Protein AF-K6C3D6-F1 (afdb_monomer)

Structure (mmCIF, N/CA/C/O backbone):
data_AF-K6C3D6-F1
#
_entry.id   AF-K6C3D6-F1
#
loop_
_atom_site.group_PDB
_atom_site.id
_atom_site.type_symbol
_atom_site.label_atom_id
_atom_site.label_alt_id
_atom_site.label_comp_id
_atom_site.label_asym_id
_atom_site.label_entity_id
_atom_site.label_seq_id
_atom_site.pdbx_PDB_ins_code
_atom_site.Cartn_x
_atom_site.Cartn_y
_atom_site.Cartn_z
_atom_site.occupancy
_atom_site.B_iso_or_equiv
_atom_site.auth_seq_id
_atom_site.auth_comp_id
_atom_site.auth_asym_id
_atom_site.auth_atom_id
_atom_site.pdbx_PDB_model_num
ATOM 1 N N . MET A 1 1 ? -13.069 -6.476 24.199 1.00 72.06 1 MET A N 1
ATOM 2 C CA . MET A 1 1 ? -12.020 -5.449 24.361 1.00 72.06 1 MET A CA 1
ATOM 3 C C . MET A 1 1 ? -11.429 -5.261 22.984 1.00 72.06 1 MET A C 1
ATOM 5 O O . MET A 1 1 ? -11.089 -6.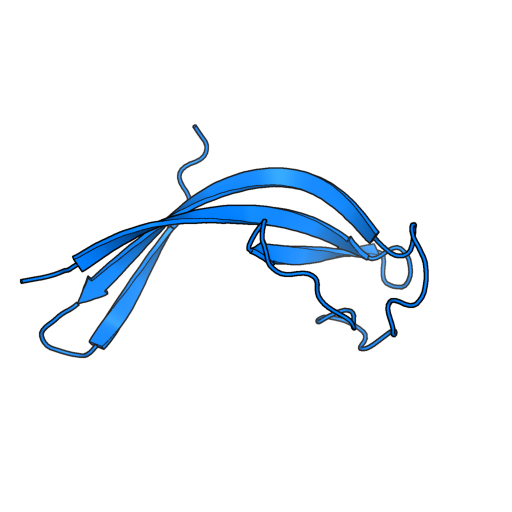271 22.376 1.00 72.06 1 MET A O 1
ATOM 9 N N . ASN A 1 2 ? -11.420 -4.038 22.459 1.00 80.69 2 ASN A N 1
ATOM 10 C CA . ASN A 1 2 ? -10.887 -3.797 21.118 1.00 80.69 2 ASN A CA 1
ATOM 11 C C . ASN A 1 2 ? -9.380 -4.066 21.118 1.00 80.69 2 ASN A C 1
ATOM 13 O O . ASN A 1 2 ? -8.723 -3.938 22.155 1.00 80.69 2 ASN A O 1
ATOM 17 N N . SER A 1 3 ? -8.861 -4.523 19.983 1.00 81.12 3 SER A N 1
ATOM 18 C CA . SER A 1 3 ? -7.436 -4.794 19.815 1.00 81.12 3 SER A CA 1
ATOM 19 C C . SER A 1 3 ? -6.860 -3.790 18.835 1.00 81.12 3 SER A C 1
ATOM 21 O O . SER A 1 3 ? -7.359 -3.687 17.717 1.00 81.12 3 SER A O 1
ATOM 23 N N . ASN A 1 4 ? -5.803 -3.100 19.259 1.00 84.19 4 ASN A N 1
ATOM 24 C CA . ASN A 1 4 ? -5.056 -2.182 18.411 1.00 84.19 4 ASN A CA 1
ATOM 25 C C . ASN A 1 4 ? -3.743 -2.836 17.984 1.00 84.19 4 ASN A C 1
ATOM 27 O O . ASN A 1 4 ? -3.040 -3.468 18.788 1.00 84.19 4 ASN A O 1
ATOM 31 N N . ARG A 1 5 ? -3.424 -2.696 16.701 1.00 84.62 5 ARG A N 1
ATOM 32 C CA . ARG A 1 5 ? -2.180 -3.168 16.099 1.00 84.62 5 ARG A CA 1
ATOM 33 C C . ARG A 1 5 ? -1.652 -2.105 15.151 1.00 84.62 5 ARG A C 1
ATOM 35 O O . ARG A 1 5 ? -2.384 -1.637 14.287 1.00 84.62 5 ARG A O 1
ATOM 42 N N . THR A 1 6 ? -0.380 -1.767 15.299 1.00 86.50 6 THR A N 1
ATOM 43 C CA . THR A 1 6 ? 0.329 -0.907 14.352 1.00 86.50 6 THR A CA 1
ATOM 44 C C . THR A 1 6 ? 0.973 -1.772 13.277 1.00 86.50 6 THR A C 1
ATOM 46 O O . THR A 1 6 ? 1.628 -2.768 13.595 1.00 86.50 6 THR A O 1
ATOM 49 N N . PHE A 1 7 ? 0.790 -1.397 12.017 1.00 85.44 7 PHE A N 1
ATOM 50 C CA . PHE A 1 7 ? 1.407 -2.033 10.860 1.00 85.44 7 PHE A CA 1
ATOM 51 C C . PHE A 1 7 ? 2.161 -0.990 10.047 1.00 85.44 7 PHE A C 1
ATOM 53 O O . PHE A 1 7 ? 1.621 0.076 9.777 1.00 85.44 7 PHE A O 1
ATOM 60 N N . SER A 1 8 ? 3.366 -1.322 9.595 1.00 88.56 8 SER A N 1
ATOM 61 C CA . SER A 1 8 ? 4.070 -0.502 8.610 1.00 88.56 8 SER A CA 1
ATOM 62 C C . SER A 1 8 ? 3.622 -0.891 7.203 1.00 88.56 8 SER A C 1
ATOM 64 O O . SER A 1 8 ? 3.737 -2.058 6.807 1.00 88.56 8 SER A O 1
ATOM 66 N N . ILE A 1 9 ? 3.138 0.085 6.445 1.00 90.12 9 ILE A N 1
ATOM 67 C CA . ILE A 1 9 ? 2.800 -0.051 5.029 1.00 90.12 9 ILE A CA 1
ATOM 68 C C . ILE A 1 9 ? 3.760 0.779 4.180 1.00 90.12 9 ILE A C 1
ATOM 70 O O . ILE A 1 9 ? 4.218 1.845 4.588 1.00 90.12 9 ILE A O 1
ATOM 74 N N . SER A 1 10 ? 4.071 0.283 2.994 1.00 90.56 10 SER A N 1
ATOM 75 C CA . SER A 1 10 ? 4.821 1.000 1.975 1.00 90.56 10 SER A CA 1
ATOM 76 C C . SER A 1 10 ? 3.832 1.605 0.988 1.00 90.56 10 SER A C 1
ATOM 78 O O . SER A 1 10 ? 2.935 0.916 0.496 1.00 90.56 10 SER A O 1
ATOM 80 N N . LYS A 1 11 ? 3.984 2.901 0.717 1.00 90.88 11 LYS A N 1
ATOM 81 C CA . LYS A 1 11 ? 3.316 3.567 -0.395 1.00 90.88 11 LYS A CA 1
ATOM 82 C C . LYS A 1 11 ? 4.198 3.395 -1.626 1.00 90.88 11 LYS A C 1
ATOM 84 O O . LYS A 1 11 ? 5.312 3.919 -1.674 1.00 90.88 11 LYS A O 1
ATOM 89 N N . SER A 1 12 ? 3.699 2.650 -2.600 1.00 91.81 12 SER A N 1
ATOM 90 C CA . SER A 1 12 ? 4.432 2.240 -3.795 1.00 91.81 12 SER A CA 1
ATOM 91 C C . SER A 1 12 ? 3.753 2.791 -5.049 1.00 91.81 12 SER A C 1
ATOM 93 O O . SER A 1 12 ? 2.536 2.969 -5.090 1.00 91.81 12 SER A O 1
ATOM 95 N N . HIS A 1 13 ? 4.526 3.033 -6.105 1.00 94.00 13 HIS A N 1
ATOM 96 C CA . HIS A 1 13 ? 4.009 3.394 -7.429 1.00 94.00 13 HIS A CA 1
ATOM 97 C C . HIS A 1 13 ? 4.366 2.323 -8.442 1.00 94.00 13 HIS A C 1
ATOM 99 O O . HIS A 1 13 ? 5.501 1.854 -8.485 1.00 94.00 13 HIS A O 1
ATOM 105 N N . CYS A 1 14 ? 3.398 1.956 -9.279 1.00 93.31 14 CYS A N 1
ATOM 106 C CA . CYS A 1 14 ? 3.619 1.000 -10.357 1.00 93.31 14 CYS A CA 1
ATOM 107 C C . CYS A 1 14 ? 4.126 1.711 -11.615 1.00 93.31 14 CYS A C 1
ATOM 109 O O . CYS A 1 14 ? 3.446 2.592 -12.140 1.00 93.31 14 CYS A O 1
ATOM 111 N N . ASN A 1 15 ? 5.259 1.276 -12.166 1.00 93.06 15 ASN A N 1
ATOM 112 C CA . ASN A 1 15 ? 5.851 1.896 -13.354 1.00 93.06 15 ASN A CA 1
ATOM 113 C C . ASN A 1 15 ? 5.089 1.604 -14.659 1.00 93.06 15 ASN A C 1
ATOM 115 O O . ASN A 1 15 ? 5.286 2.313 -15.641 1.00 93.06 15 ASN A O 1
ATOM 119 N N . TYR A 1 16 ? 4.187 0.615 -14.674 1.00 92.06 16 TYR A N 1
ATOM 120 C CA . TYR A 1 16 ? 3.357 0.295 -15.844 1.00 92.06 16 TYR A CA 1
ATOM 121 C C . TYR A 1 16 ? 2.140 1.209 -15.997 1.00 92.06 16 TYR A C 1
ATOM 123 O O . TYR A 1 16 ? 1.786 1.594 -17.109 1.00 92.06 16 TYR A O 1
ATOM 131 N N . CYS A 1 17 ? 1.448 1.510 -14.893 1.00 94.56 17 CYS A N 1
ATOM 132 C CA . CYS A 1 17 ? 0.211 2.299 -14.922 1.00 94.56 17 CYS A CA 1
ATOM 133 C C . CYS A 1 17 ? 0.317 3.655 -14.221 1.00 94.56 17 CYS A C 1
ATOM 135 O O . CYS A 1 17 ? -0.654 4.410 -14.244 1.00 94.56 17 CYS A O 1
ATOM 137 N N . HIS A 1 18 ? 1.463 3.954 -13.603 1.00 93.12 18 HIS A N 1
ATOM 138 C CA . HIS A 1 18 ? 1.745 5.190 -12.867 1.00 93.12 18 HIS A CA 1
ATOM 139 C C . HIS A 1 18 ? 0.732 5.505 -11.755 1.00 93.12 18 HIS A C 1
ATOM 141 O O . HIS A 1 18 ? 0.514 6.665 -11.415 1.00 93.12 18 HIS A O 1
ATOM 147 N N . LYS A 1 19 ? 0.082 4.474 -11.203 1.00 94.81 19 LYS A N 1
ATOM 148 C CA . LYS A 1 19 ? -0.839 4.602 -10.070 1.00 94.81 19 LYS A CA 1
ATOM 149 C C . LYS A 1 19 ? -0.163 4.177 -8.775 1.00 94.81 19 LYS A C 1
ATOM 151 O O . LYS A 1 19 ? 0.596 3.202 -8.759 1.00 94.81 19 LYS A O 1
ATOM 156 N N . GLU A 1 20 ? -0.525 4.871 -7.702 1.00 93.88 20 GLU A N 1
ATOM 157 C CA . GLU A 1 20 ? -0.140 4.509 -6.343 1.00 93.88 20 GLU A CA 1
ATOM 158 C C . GLU A 1 20 ? -0.905 3.279 -5.840 1.00 93.88 20 GLU A C 1
ATOM 160 O O . GLU A 1 20 ? -2.045 3.005 -6.239 1.00 93.88 20 GLU A O 1
ATOM 165 N N . PHE A 1 21 ? -0.261 2.529 -4.956 1.00 91.50 21 PHE A N 1
ATOM 166 C CA . PHE A 1 21 ? -0.855 1.455 -4.178 1.00 91.50 21 PHE A CA 1
ATOM 167 C C . PHE A 1 21 ? -0.130 1.310 -2.837 1.00 91.50 21 PHE A C 1
ATOM 169 O O . PHE A 1 21 ? 0.952 1.859 -2.634 1.00 91.50 21 PHE A O 1
ATOM 176 N N . TYR A 1 22 ? -0.743 0.570 -1.918 1.00 89.25 22 TYR A N 1
ATOM 177 C CA . TYR A 1 22 ? -0.213 0.344 -0.579 1.00 89.25 22 TYR A CA 1
ATOM 178 C C . TYR A 1 22 ? -0.043 -1.152 -0.348 1.00 89.25 22 TYR A C 1
ATOM 180 O O . TYR A 1 22 ? -0.931 -1.939 -0.681 1.00 89.25 22 TYR A O 1
ATOM 188 N N . GLU A 1 23 ? 1.076 -1.537 0.247 1.00 89.38 23 GLU A N 1
ATOM 189 C CA . GLU A 1 23 ? 1.355 -2.919 0.637 1.00 89.38 23 GLU A CA 1
ATOM 190 C C . GLU A 1 23 ? 1.989 -2.963 2.025 1.00 89.38 23 GLU A C 1
ATOM 192 O O . GLU A 1 23 ? 2.576 -1.985 2.483 1.00 89.38 23 GLU A O 1
ATOM 197 N N . PHE A 1 24 ? 1.853 -4.078 2.741 1.00 88.69 24 PHE A N 1
ATOM 198 C CA . PHE A 1 24 ? 2.547 -4.216 4.019 1.00 88.69 24 PHE A CA 1
ATOM 199 C C . PHE A 1 24 ? 4.049 -4.323 3.774 1.00 88.69 24 PHE A C 1
ATOM 201 O O . PHE A 1 24 ? 4.477 -5.084 2.918 1.00 88.69 24 PHE A O 1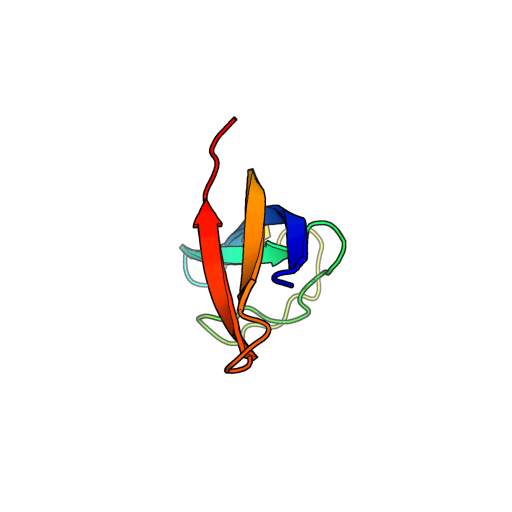
ATOM 208 N N . LYS A 1 25 ? 4.866 -3.654 4.590 1.00 83.50 25 LYS A N 1
ATOM 209 C CA . LYS A 1 25 ? 6.332 -3.606 4.422 1.00 83.50 25 LYS A CA 1
ATOM 210 C C . LYS A 1 25 ? 7.015 -4.986 4.367 1.00 83.50 25 LYS A C 1
ATOM 212 O O . LYS A 1 25 ? 8.124 -5.118 3.862 1.00 83.50 25 LYS A O 1
ATOM 217 N N . HIS A 1 26 ? 6.375 -6.011 4.929 1.00 81.81 26 HIS A N 1
ATOM 218 C CA . HIS A 1 26 ? 6.865 -7.394 4.959 1.00 81.81 26 HIS A CA 1
ATOM 219 C C . HIS A 1 26 ? 6.124 -8.322 3.987 1.00 81.81 26 HIS A C 1
ATOM 221 O O . HIS A 1 26 ? 6.187 -9.542 4.132 1.00 81.81 26 HIS A O 1
ATOM 227 N N . TYR A 1 27 ? 5.391 -7.754 3.034 1.00 84.31 27 TYR A N 1
ATOM 228 C CA . TYR A 1 27 ? 4.611 -8.476 2.047 1.00 84.31 27 TYR A CA 1
ATOM 229 C C . TYR A 1 27 ? 4.854 -7.869 0.670 1.00 84.31 27 TYR A C 1
ATOM 231 O O . TYR A 1 27 ? 4.523 -6.713 0.440 1.00 84.31 27 TYR A O 1
ATOM 239 N N . GLU A 1 28 ? 5.415 -8.661 -0.237 1.00 81.44 28 GLU A N 1
ATOM 240 C CA . GLU A 1 28 ? 5.644 -8.246 -1.618 1.00 81.44 28 GLU A CA 1
ATOM 241 C C . GLU A 1 28 ? 4.493 -8.747 -2.491 1.00 81.44 28 GLU A C 1
ATOM 243 O O . GLU A 1 28 ? 4.147 -9.935 -2.482 1.00 81.44 28 GLU A O 1
ATOM 248 N N . LEU A 1 29 ? 3.878 -7.835 -3.241 1.00 87.06 29 LEU A N 1
ATOM 249 C CA . LEU A 1 29 ? 2.910 -8.203 -4.265 1.00 87.06 29 LEU A CA 1
ATOM 250 C C . LEU A 1 29 ? 3.619 -8.787 -5.491 1.00 87.06 29 LEU A C 1
ATOM 252 O O . LEU A 1 29 ? 4.654 -8.297 -5.921 1.00 87.06 29 LEU A O 1
ATOM 256 N N . ASN A 1 30 ? 2.999 -9.787 -6.120 1.00 90.81 30 ASN A N 1
ATOM 257 C CA . ASN A 1 30 ? 3.466 -10.328 -7.405 1.00 90.81 30 ASN A CA 1
ATOM 258 C C . ASN A 1 30 ? 2.776 -9.662 -8.608 1.00 90.81 30 ASN A C 1
ATOM 260 O O . ASN A 1 30 ? 3.080 -9.992 -9.752 1.00 90.81 30 ASN A O 1
ATOM 264 N N . LYS A 1 31 ? 1.778 -8.796 -8.370 1.00 93.38 31 LYS A N 1
ATOM 265 C CA . LYS A 1 31 ? 1.007 -8.099 -9.410 1.00 93.38 31 LYS A CA 1
ATOM 266 C C . LYS A 1 31 ? 0.569 -6.717 -8.949 1.00 93.38 31 LYS A C 1
A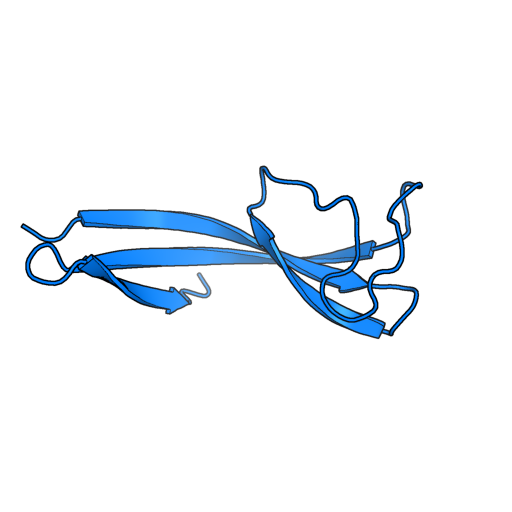TOM 268 O O . LYS A 1 31 ? 0.229 -6.530 -7.781 1.00 93.38 31 LYS A O 1
ATOM 273 N N . CYS A 1 32 ? 0.459 -5.782 -9.889 1.00 92.50 32 CYS A N 1
ATOM 274 C CA . CYS A 1 32 ? -0.108 -4.468 -9.620 1.00 92.50 32 CYS A CA 1
ATOM 275 C C . CYS A 1 32 ? -1.609 -4.575 -9.307 1.00 92.50 32 CYS A C 1
ATOM 277 O O . CYS A 1 32 ? -2.362 -5.037 -10.167 1.00 92.50 32 CYS A O 1
ATOM 279 N N . PRO A 1 33 ? -2.092 -4.060 -8.162 1.00 94.00 33 PRO A N 1
ATOM 280 C CA . PRO A 1 33 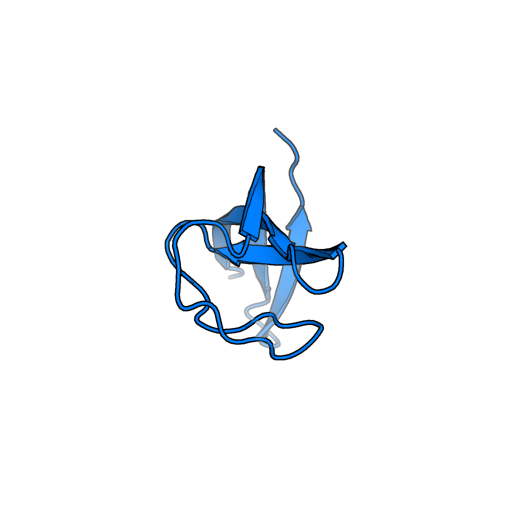? -3.514 -4.113 -7.811 1.00 94.00 33 PRO A CA 1
ATOM 281 C C . PRO A 1 33 ? -4.393 -3.228 -8.710 1.00 94.00 33 PRO A C 1
ATOM 283 O O . PRO A 1 33 ? -5.609 -3.387 -8.733 1.00 94.00 33 PRO A O 1
ATOM 286 N N . ASN A 1 34 ? -3.790 -2.296 -9.457 1.00 95.19 34 ASN A N 1
ATOM 287 C CA . ASN A 1 34 ? -4.513 -1.356 -10.309 1.00 95.19 34 ASN A CA 1
ATOM 288 C C . ASN A 1 34 ? -4.637 -1.806 -11.771 1.00 95.19 34 ASN A C 1
ATOM 290 O O . ASN A 1 34 ? -5.643 -1.508 -12.413 1.00 95.19 34 ASN A O 1
ATOM 294 N N . CYS A 1 35 ? -3.605 -2.449 -12.326 1.00 94.00 35 CYS A N 1
ATOM 295 C CA . CYS A 1 35 ? -3.561 -2.831 -13.744 1.00 94.00 35 CYS A CA 1
ATOM 296 C C . CYS A 1 35 ? -3.292 -4.322 -13.988 1.00 94.00 35 CYS A C 1
ATOM 298 O O . CYS A 1 35 ? -3.231 -4.732 -15.144 1.00 94.00 35 CYS A O 1
ATOM 300 N N . ASN A 1 36 ? -3.136 -5.128 -12.933 1.00 94.50 36 ASN A N 1
ATOM 301 C CA . ASN A 1 36 ? -2.826 -6.561 -12.986 1.00 94.50 36 ASN A CA 1
ATOM 302 C C . ASN A 1 36 ? -1.527 -6.935 -13.726 1.00 94.50 36 ASN A C 1
ATOM 304 O O . ASN A 1 36 ? -1.329 -8.115 -14.016 1.00 94.50 36 ASN A O 1
ATOM 308 N N . ALA A 1 37 ? -0.643 -5.971 -14.012 1.00 92.69 37 ALA A N 1
ATOM 309 C CA . ALA A 1 37 ? 0.700 -6.249 -14.521 1.00 92.69 37 ALA A CA 1
ATOM 310 C C . ALA A 1 37 ? 1.457 -7.138 -13.526 1.00 92.69 37 ALA A C 1
ATOM 312 O O . ALA A 1 37 ? 1.384 -6.888 -12.322 1.00 92.69 37 ALA A O 1
ATOM 313 N N . GLU A 1 38 ? 2.136 -8.176 -14.011 1.00 93.75 38 GLU A N 1
ATOM 314 C CA . GLU A 1 38 ? 2.977 -9.024 -13.163 1.00 93.75 38 GLU A CA 1
ATOM 315 C C . GLU A 1 38 ? 4.256 -8.275 -12.782 1.00 93.75 38 GLU A C 1
ATOM 317 O O . GLU A 1 38 ? 4.787 -7.511 -13.584 1.00 93.75 38 GLU A O 1
ATOM 322 N N . PHE A 1 39 ? 4.701 -8.460 -11.541 1.00 89.75 39 PHE A N 1
ATOM 323 C CA . PHE A 1 39 ? 5.973 -7.948 -11.052 1.00 89.75 39 PHE A CA 1
ATOM 324 C C . PHE A 1 39 ? 6.978 -9.092 -11.099 1.00 89.75 39 PHE A C 1
ATOM 326 O O . PHE A 1 39 ? 6.946 -9.995 -10.262 1.00 89.75 39 PHE A O 1
ATOM 333 N N . ASP A 1 40 ? 7.806 -9.096 -12.135 1.00 82.44 40 ASP A N 1
ATOM 334 C CA . ASP A 1 40 ? 8.776 -10.149 -12.424 1.00 82.44 40 ASP A CA 1
ATOM 335 C C . ASP A 1 40 ? 10.223 -9.688 -12.197 1.00 82.44 40 ASP A C 1
ATOM 337 O O . ASP A 1 40 ? 11.131 -10.521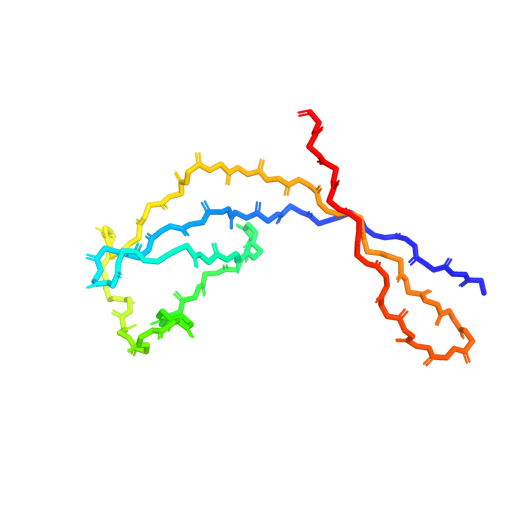 -12.137 1.00 82.44 40 ASP A O 1
ATOM 341 N N . ASN A 1 41 ? 10.449 -8.382 -12.008 1.00 74.31 41 ASN A N 1
ATOM 342 C CA . ASN A 1 41 ? 11.775 -7.791 -11.899 1.00 74.31 41 ASN A CA 1
ATOM 343 C C . ASN A 1 41 ? 11.889 -6.718 -10.804 1.00 74.31 41 ASN A C 1
ATOM 345 O O . ASN A 1 41 ? 10.956 -5.993 -10.451 1.00 74.31 41 ASN A O 1
ATOM 349 N N . LYS A 1 42 ? 13.119 -6.540 -10.297 1.00 68.00 42 LYS A N 1
ATOM 350 C CA . LYS A 1 42 ? 13.461 -5.384 -9.455 1.00 68.00 42 LYS A CA 1
ATOM 351 C C . LYS A 1 42 ? 13.387 -4.115 -10.306 1.00 68.00 42 LYS A C 1
ATOM 353 O O . LYS A 1 42 ? 14.267 -3.884 -11.130 1.00 68.00 42 L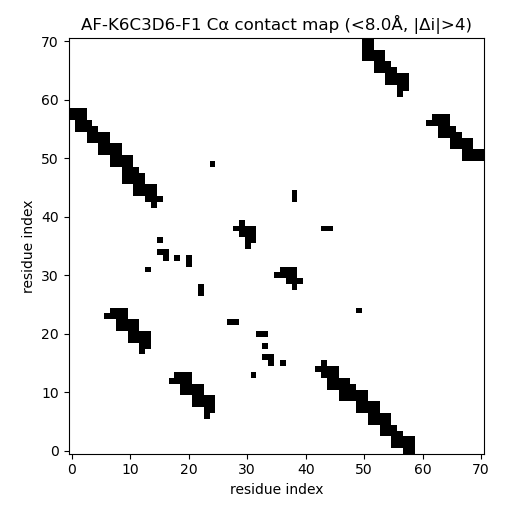YS A O 1
ATOM 358 N N . GLY A 1 43 ? 12.362 -3.297 -10.083 1.00 78.19 43 GLY A N 1
ATOM 359 C CA . GLY A 1 43 ? 12.151 -2.037 -10.802 1.00 78.19 43 GLY A CA 1
ATOM 360 C C . GLY A 1 43 ? 10.746 -1.857 -11.373 1.00 78.19 43 GLY A C 1
ATOM 361 O O . GLY A 1 43 ? 10.461 -0.789 -11.902 1.00 78.19 43 GLY A O 1
ATOM 362 N N . ASP A 1 44 ? 9.854 -2.839 -11.237 1.00 86.88 44 ASP A N 1
ATOM 363 C CA . ASP A 1 44 ? 8.451 -2.704 -11.663 1.00 86.88 44 ASP A CA 1
ATOM 364 C C . ASP A 1 44 ? 7.660 -1.697 -10.814 1.00 86.88 44 ASP A C 1
ATOM 366 O O . ASP A 1 44 ? 6.680 -1.098 -11.274 1.00 86.88 44 ASP A O 1
ATOM 370 N N . CYS A 1 45 ? 8.124 -1.484 -9.581 1.00 88.69 45 CYS A N 1
ATOM 371 C CA . CYS A 1 45 ? 7.607 -0.495 -8.648 1.00 88.69 45 CYS A CA 1
ATOM 372 C C . CYS A 1 45 ? 8.744 0.237 -7.936 1.00 88.69 45 CYS A C 1
ATOM 374 O O . CYS A 1 45 ? 9.857 -0.283 -7.816 1.00 88.69 45 CYS A O 1
ATOM 376 N N . TYR A 1 46 ? 8.447 1.424 -7.413 1.00 88.88 46 TYR A N 1
ATOM 377 C CA . TYR A 1 46 ? 9.302 2.105 -6.445 1.00 88.88 46 TYR A CA 1
ATOM 378 C C . TYR A 1 46 ? 8.492 2.507 -5.215 1.00 88.88 46 TYR A C 1
ATOM 380 O O . TYR A 1 46 ? 7.318 2.863 -5.320 1.00 88.88 46 TYR A O 1
ATOM 388 N N . ILE A 1 47 ? 9.138 2.445 -4.052 1.00 87.69 47 ILE A N 1
ATOM 389 C CA . ILE A 1 47 ? 8.564 2.884 -2.781 1.00 87.69 47 ILE A CA 1
ATOM 390 C C . ILE A 1 47 ? 8.805 4.389 -2.659 1.00 87.69 47 ILE A C 1
ATOM 392 O O . ILE A 1 47 ? 9.948 4.839 -2.739 1.00 87.69 47 ILE A O 1
ATOM 396 N N . GLU A 1 48 ? 7.732 5.156 -2.484 1.00 88.69 48 GLU A N 1
ATOM 397 C CA . GLU A 1 48 ? 7.784 6.597 -2.221 1.00 88.69 48 GLU A CA 1
ATOM 398 C C . GLU A 1 48 ? 8.072 6.858 -0.739 1.00 88.69 48 GLU A C 1
ATOM 400 O O . GLU A 1 48 ? 8.994 7.596 -0.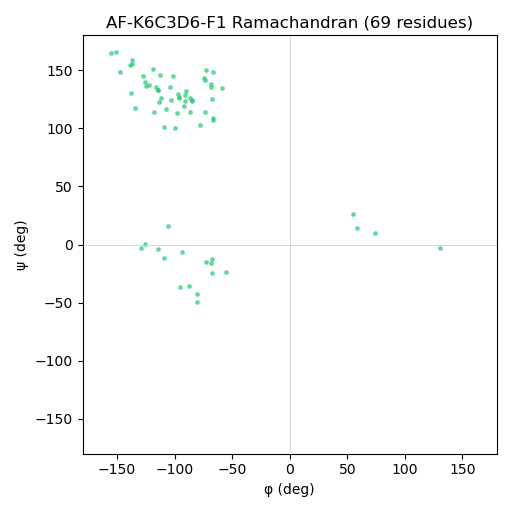398 1.00 88.69 48 GLU A O 1
ATOM 405 N N . GLU A 1 49 ? 7.321 6.205 0.147 1.00 88.75 49 GLU A N 1
ATOM 406 C CA . GLU A 1 49 ? 7.437 6.372 1.594 1.00 88.75 49 GLU A CA 1
ATOM 407 C C . GLU A 1 49 ? 6.946 5.131 2.350 1.00 88.75 49 GLU A C 1
ATOM 409 O O . GLU A 1 49 ? 6.267 4.261 1.798 1.00 88.75 49 GLU A O 1
ATOM 414 N N . ASN A 1 50 ? 7.297 5.047 3.634 1.00 88.81 50 ASN A N 1
ATOM 415 C CA . ASN A 1 50 ? 6.727 4.068 4.556 1.00 88.81 50 ASN A CA 1
ATOM 416 C C . ASN A 1 50 ? 5.923 4.811 5.619 1.00 88.81 50 ASN A C 1
ATOM 418 O O . ASN A 1 50 ? 6.432 5.765 6.203 1.00 88.81 50 ASN A O 1
ATOM 422 N N . VAL A 1 51 ? 4.705 4.345 5.879 1.00 87.19 51 VAL A N 1
ATOM 423 C CA . VAL A 1 51 ? 3.769 4.948 6.831 1.00 87.19 51 VAL A CA 1
ATOM 424 C C . VAL A 1 51 ? 3.327 3.884 7.826 1.00 87.19 51 VAL A C 1
ATOM 426 O O . VAL A 1 51 ? 3.077 2.739 7.446 1.00 87.19 51 VAL A O 1
ATOM 429 N N . ASP A 1 52 ? 3.209 4.256 9.095 1.00 88.62 52 ASP A N 1
ATOM 430 C CA . ASP A 1 52 ? 2.633 3.383 10.110 1.00 88.62 52 ASP A CA 1
ATOM 431 C C . ASP A 1 52 ? 1.121 3.628 10.218 1.00 88.62 52 ASP A C 1
ATOM 433 O O . ASP A 1 52 ? 0.638 4.754 10.347 1.00 88.62 52 ASP A O 1
ATOM 437 N N . VAL A 1 53 ? 0.343 2.551 10.151 1.00 86.31 53 VAL A N 1
ATOM 438 C CA . VAL A 1 53 ? -1.112 2.586 10.311 1.00 86.31 53 VAL A CA 1
ATOM 439 C C . VAL A 1 53 ? -1.514 1.845 11.567 1.00 86.31 53 VAL A C 1
ATOM 441 O O . VAL A 1 53 ? -1.069 0.725 11.819 1.00 86.31 53 VAL A O 1
ATOM 444 N N . GLU A 1 54 ? -2.385 2.459 12.358 1.00 88.19 54 GLU A N 1
ATOM 445 C CA . GLU A 1 54 ? -3.033 1.779 13.470 1.00 88.19 54 GLU A CA 1
ATOM 446 C C . GLU A 1 54 ? -4.340 1.168 12.968 1.00 88.19 54 GLU A C 1
ATOM 448 O O . GLU A 1 54 ? -5.196 1.856 12.407 1.00 88.19 54 GLU A O 1
ATOM 453 N N . ILE A 1 55 ? -4.484 -0.141 13.153 1.00 86.50 55 ILE A N 1
ATOM 454 C CA . ILE A 1 55 ? -5.719 -0.870 12.892 1.00 86.50 55 ILE A CA 1
ATOM 455 C C . ILE A 1 55 ? -6.327 -1.242 14.240 1.00 86.50 55 ILE A C 1
ATOM 457 O O . ILE A 1 55 ? -5.750 -2.018 15.008 1.00 86.50 55 ILE A O 1
ATOM 461 N N . GLU A 1 56 ? -7.510 -0.702 14.503 1.00 88.81 56 GLU A N 1
ATOM 462 C CA . GLU A 1 56 ? -8.368 -1.096 15.610 1.00 88.81 56 GLU A CA 1
ATOM 463 C C . GLU A 1 56 ? -9.399 -2.112 15.111 1.00 88.81 56 GLU A C 1
ATOM 465 O O . GLU A 1 56 ? -10.146 -1.861 14.162 1.00 88.81 56 GLU A O 1
ATOM 470 N N . VAL A 1 57 ? -9.471 -3.261 15.782 1.00 86.31 57 VAL A N 1
ATOM 471 C CA . VAL A 1 57 ? -10.521 -4.260 15.564 1.00 86.31 57 VAL A CA 1
ATOM 472 C C . VAL A 1 57 ? -11.596 -4.085 16.631 1.00 86.31 57 VAL A C 1
ATOM 474 O O . VAL A 1 57 ? -11.360 -4.355 17.816 1.00 86.31 57 VAL A O 1
ATOM 477 N N . ASP A 1 58 ? -12.792 -3.669 16.213 1.00 86.56 58 ASP A N 1
ATOM 478 C CA . ASP A 1 58 ? -13.967 -3.620 17.078 1.00 86.56 58 ASP A CA 1
ATOM 479 C C . ASP A 1 58 ? -14.372 -5.050 17.450 1.00 86.56 58 ASP A C 1
ATOM 481 O O . ASP A 1 58 ? -14.875 -5.836 16.646 1.00 86.56 58 ASP A O 1
ATOM 485 N N . SER A 1 59 ? -14.148 -5.392 18.714 1.00 83.38 59 SER A N 1
ATOM 486 C CA . SER A 1 59 ? -14.386 -6.735 19.243 1.00 83.38 59 SER A CA 1
ATOM 487 C C . SER A 1 59 ? -15.862 -7.143 19.303 1.00 83.38 59 SER A C 1
ATOM 489 O O . SER A 1 59 ? -16.150 -8.316 19.526 1.00 83.38 59 SER A O 1
ATOM 491 N N . LYS A 1 60 ? -16.804 -6.205 19.135 1.00 86.56 60 LYS A N 1
ATOM 492 C CA . LYS A 1 60 ? -18.246 -6.485 19.188 1.00 86.56 60 LYS A CA 1
ATOM 493 C C . LYS A 1 60 ? -18.813 -6.895 17.836 1.00 86.56 60 LYS A C 1
ATOM 495 O O . LYS A 1 60 ? -19.740 -7.696 17.796 1.00 86.56 60 LYS A O 1
ATOM 500 N N . ASN A 1 61 ? -18.303 -6.319 16.750 1.00 89.62 61 ASN A N 1
ATOM 501 C CA . ASN A 1 61 ? -18.856 -6.500 15.403 1.00 89.62 61 ASN A CA 1
ATOM 502 C C . ASN A 1 61 ? -17.805 -6.913 14.355 1.00 89.62 61 ASN A C 1
ATOM 504 O O . ASN A 1 61 ? -18.168 -7.157 13.208 1.00 89.62 61 ASN A O 1
ATOM 508 N N . GLY A 1 62 ? -16.525 -7.006 14.729 1.00 84.62 62 GLY A N 1
ATOM 509 C CA . GLY A 1 62 ? -15.424 -7.369 13.836 1.00 84.62 62 GLY A CA 1
ATOM 510 C C . GLY A 1 62 ? -15.017 -6.267 12.856 1.00 84.62 62 GLY A C 1
ATOM 511 O O . GLY A 1 62 ? -14.252 -6.534 11.931 1.00 84.62 62 GLY A O 1
ATOM 512 N N . LYS A 1 63 ? -15.526 -5.039 13.015 1.00 88.69 63 LYS A N 1
ATOM 513 C CA . LYS A 1 63 ? -15.203 -3.923 12.127 1.00 88.69 63 LYS A CA 1
ATOM 514 C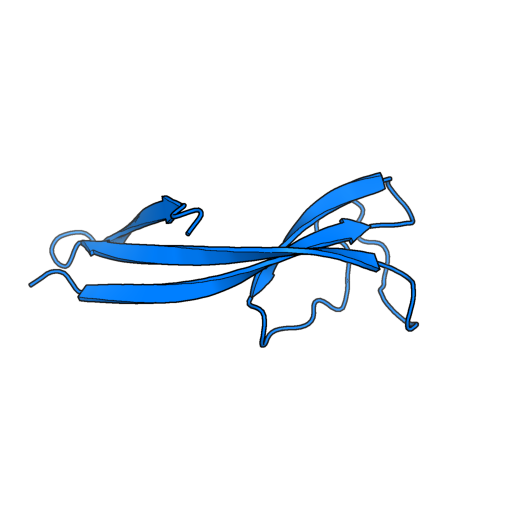 C . LYS A 1 63 ? -13.747 -3.505 12.313 1.00 88.69 63 LYS A C 1
ATOM 516 O O . LYS A 1 63 ? -13.277 -3.341 13.435 1.00 88.69 63 LYS A O 1
ATOM 521 N N . LEU A 1 64 ? -13.064 -3.287 11.195 1.00 84.62 64 LEU A N 1
ATOM 522 C CA . LEU A 1 64 ? -11.723 -2.716 11.160 1.00 84.62 64 LEU A CA 1
ATOM 523 C C . LEU A 1 64 ? -11.838 -1.197 11.018 1.00 84.62 64 LEU A C 1
ATOM 525 O O . LEU A 1 64 ? -12.403 -0.709 10.038 1.00 84.62 64 LEU A O 1
ATOM 529 N N . ASN A 1 65 ? -11.314 -0.459 11.990 1.00 83.62 65 ASN A N 1
ATOM 530 C CA . ASN A 1 65 ? -11.101 0.978 11.878 1.00 83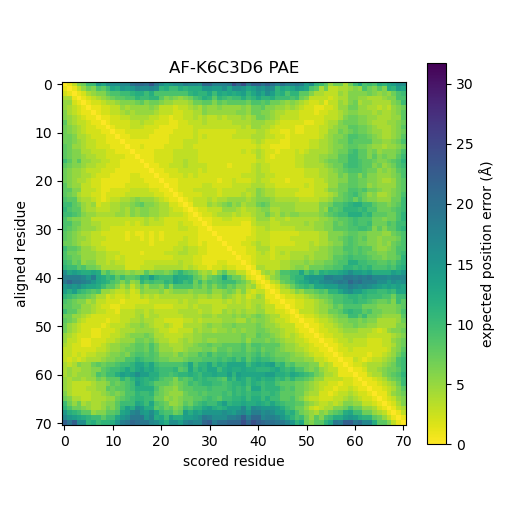.62 65 ASN A CA 1
ATOM 531 C C . ASN A 1 65 ? -9.611 1.203 11.619 1.00 83.62 65 ASN A C 1
ATOM 533 O O . ASN A 1 65 ? -8.769 0.711 12.366 1.00 83.62 65 ASN A O 1
ATOM 537 N N . ILE A 1 66 ? -9.292 1.900 10.531 1.00 81.69 66 ILE A N 1
ATOM 538 C CA . ILE A 1 66 ? -7.916 2.121 10.083 1.00 81.69 66 ILE A CA 1
ATOM 539 C C . ILE A 1 66 ? -7.616 3.610 10.219 1.00 81.69 66 ILE A C 1
ATOM 541 O O . ILE A 1 66 ? -8.309 4.432 9.618 1.00 81.69 66 ILE A O 1
ATOM 545 N N . SER A 1 67 ? -6.579 3.936 10.983 1.00 81.38 67 SER A N 1
ATOM 546 C CA . SER A 1 67 ? -6.121 5.304 11.216 1.00 81.38 67 SER A CA 1
ATOM 547 C C . SER A 1 67 ? -4.702 5.467 10.679 1.00 81.38 67 SER A C 1
ATOM 549 O O . SER A 1 67 ? -3.758 4.855 11.187 1.00 81.38 67 SER A O 1
ATOM 551 N N . LEU A 1 68 ? -4.554 6.299 9.646 1.00 71.12 68 LEU A N 1
ATOM 552 C CA . LEU A 1 68 ? -3.257 6.685 9.089 1.00 71.12 68 LEU A CA 1
ATOM 553 C C . LEU A 1 68 ? -2.569 7.663 10.045 1.00 71.12 68 LEU A C 1
ATOM 555 O O . LEU A 1 68 ? -3.056 8.777 10.235 1.00 71.12 68 LEU A O 1
ATOM 559 N N . HIS A 1 69 ? -1.447 7.245 10.629 1.00 67.25 69 HIS A N 1
ATOM 560 C CA . HIS A 1 69 ? -0.597 8.111 11.435 1.00 67.25 69 HIS A CA 1
ATOM 561 C C . HIS A 1 69 ? 0.694 8.371 10.663 1.00 67.25 69 HIS A C 1
ATOM 563 O O . HIS A 1 69 ? 1.589 7.534 10.600 1.00 67.25 69 HIS A O 1
ATOM 569 N N . ILE A 1 70 ? 0.775 9.549 10.052 1.00 56.69 70 ILE A N 1
ATOM 570 C CA . ILE A 1 70 ? 2.033 10.048 9.502 1.00 56.69 70 ILE A CA 1
ATOM 571 C C . ILE A 1 70 ? 2.824 10.568 10.706 1.00 56.69 70 ILE A C 1
ATOM 573 O O . ILE A 1 70 ? 2.450 11.595 11.277 1.00 56.69 70 ILE A O 1
ATOM 577 N N . ILE A 1 71 ? 3.815 9.795 11.157 1.00 52.09 71 ILE A N 1
ATOM 578 C CA . ILE A 1 71 ? 4.715 10.162 12.264 1.00 52.09 71 ILE A CA 1
ATOM 579 C C . ILE A 1 71 ? 5.819 11.074 11.736 1.00 52.09 71 ILE A C 1
ATOM 581 O O . ILE A 1 71 ? 6.380 10.747 10.667 1.00 52.09 71 ILE A O 1
#

pLDDT: mean 86.11, std 8.14, range [52.09, 95.19]

Nearest PDB structures (foldseek):
  4pog-assembly2_G  TM=4.696E-01  e=7.440E-01  Pyrococcus furiosus DSM 3638
  8s0d-assembly1_4  TM=4.348E-01  e=5.991E-01  Homo sapiens
  8s0a-assembly1_3  TM=3.640E-01  e=1.087E+00  Homo sapiens
  8s0b-assembly1_3  TM=3.378E-01  e=1.350E+00  Homo sapiens

Foldseek 3Di:
DKDKDKFKKFFKAFPVPRDIDIDTPPDDDQADPPPRHGDPDDPRMDTPDIWIWMWIQDPPPRDTDIHTDRD

Radius of gyration: 14.48 Å; Cα contacts (8 Å, |Δi|>4): 140; chains: 1; bounding box: 32×20×40 Å

Solvent-accessible surface area (backbone atoms only — not comparable to full-atom values): 4362 Å² total; per-residue (Å²): 118,66,48,78,47,78,44,56,29,29,38,31,35,33,71,87,76,74,45,76,49,77,40,48,71,90,52,84,74,58,46,42,93,86,76,65,48,72,50,87,58,99,69,47,52,50,74,80,49,75,43,45,29,40,39,35,36,38,63,89,79,69,48,76,46,78,44,84,45,88,126

Secondary structure (DSSP, 8-state):
--EEEEEEEEEEEETTT--EEEEETT---SB-TTT--B--STTSEEEEEEEEEEEEE-TTT-PEEEEEE--

Organism: NCBI:txid1117379

Mean predicted aligned error: 5.78 Å

Sequence (71 aa):
MNSNRTFSISKSHCNYCHKEFYEFKHYELNKCPNCNAEFDNKGDCYIEENVDVEIEVDSKNGKLNISLHII